Protein AF-A0A161M1A2-F1 (afdb_monomer_lite)

Organism: Triatoma infestans (NCBI:txid30076)

Structure (mmCIF, N/CA/C/O backbone):
data_AF-A0A161M1A2-F1
#
_entry.id   AF-A0A161M1A2-F1
#
loop_
_atom_site.group_PDB
_atom_site.id
_atom_site.type_symbol
_atom_site.label_atom_id
_atom_site.label_alt_id
_atom_site.label_comp_id
_atom_site.label_asym_id
_atom_site.label_entity_id
_atom_site.label_seq_id
_atom_site.pdbx_PDB_ins_code
_atom_site.Cartn_x
_atom_site.Cartn_y
_atom_site.Cartn_z
_atom_site.occupancy
_atom_site.B_iso_or_equiv
_atom_site.auth_seq_id
_atom_site.auth_comp_id
_atom_site.auth_asym_id
_atom_site.auth_atom_id
_atom_site.pdbx_PDB_model_num
ATOM 1 N N . TYR A 1 1 ? -5.710 -1.758 -16.129 1.00 80.38 1 TYR A N 1
ATOM 2 C CA . TYR A 1 1 ? -4.458 -2.337 -16.670 1.00 80.38 1 TYR A CA 1
ATOM 3 C C . TYR A 1 1 ? -3.447 -1.214 -16.835 1.00 80.38 1 TYR A C 1
ATOM 5 O O . TYR A 1 1 ? -3.826 -0.167 -17.346 1.00 80.38 1 TYR A O 1
ATOM 13 N N . PHE A 1 2 ? -2.204 -1.40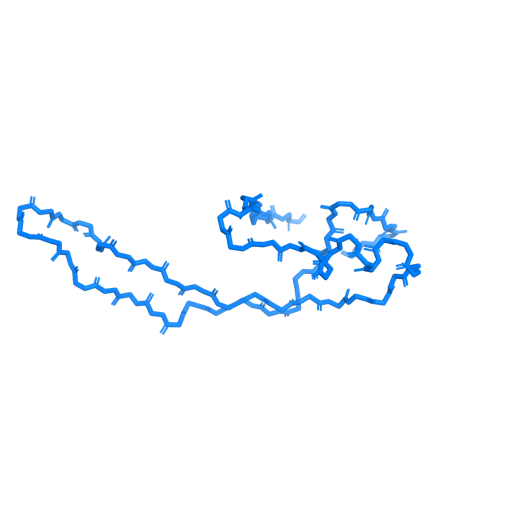0 -16.387 1.00 88.06 2 PHE A N 1
ATOM 14 C CA . PHE A 1 2 ? -1.151 -0.391 -16.526 1.00 88.06 2 PHE A CA 1
ATOM 15 C C . PHE A 1 2 ? -0.292 -0.710 -17.754 1.00 88.06 2 PHE A C 1
ATOM 17 O O . PHE A 1 2 ? 0.397 -1.722 -17.778 1.00 88.06 2 PHE A O 1
ATOM 24 N N . GLY A 1 3 ? -0.350 0.146 -18.778 1.00 91.62 3 GLY A N 1
ATOM 25 C CA . GLY A 1 3 ? 0.414 -0.018 -20.024 1.00 91.62 3 GLY A CA 1
ATOM 26 C C . GLY A 1 3 ? 1.844 0.530 -19.977 1.00 91.62 3 GLY A C 1
ATOM 27 O O . GLY A 1 3 ? 2.522 0.551 -20.997 1.00 91.62 3 GLY A O 1
ATOM 28 N N . GLY A 1 4 ? 2.296 1.005 -18.819 1.00 90.69 4 GLY A N 1
ATOM 29 C CA . GLY A 1 4 ? 3.608 1.613 -18.638 1.00 90.69 4 GLY A CA 1
ATOM 30 C C . GLY A 1 4 ? 4.164 1.340 -17.247 1.00 90.69 4 GLY A C 1
ATOM 31 O O . GLY A 1 4 ? 3.543 0.656 -16.435 1.00 90.69 4 GLY A O 1
ATOM 32 N N . TRP A 1 5 ? 5.340 1.898 -16.979 1.00 92.62 5 TRP A N 1
ATOM 33 C CA . TRP A 1 5 ? 6.021 1.790 -15.695 1.00 92.62 5 TRP A CA 1
ATOM 34 C C . TRP A 1 5 ? 6.360 3.181 -15.164 1.00 92.62 5 TRP A C 1
ATOM 36 O O . TRP A 1 5 ? 6.494 4.141 -15.924 1.00 92.62 5 TRP A O 1
ATOM 46 N N . ALA A 1 6 ? 6.508 3.280 -13.848 1.00 93.62 6 ALA A N 1
ATOM 47 C CA . ALA A 1 6 ? 6.939 4.489 -13.170 1.00 93.62 6 ALA A CA 1
ATOM 48 C C . ALA A 1 6 ? 8.084 4.149 -12.216 1.00 93.62 6 ALA A C 1
ATOM 50 O O . ALA A 1 6 ? 8.097 3.087 -11.597 1.00 93.62 6 ALA A O 1
ATOM 51 N N . ARG A 1 7 ? 9.048 5.065 -12.080 1.00 94.88 7 ARG A N 1
ATOM 52 C CA . ARG A 1 7 ? 10.173 4.897 -11.150 1.00 94.88 7 ARG A CA 1
ATOM 53 C C . ARG A 1 7 ? 9.705 4.887 -9.691 1.00 94.88 7 ARG A C 1
ATOM 55 O O . ARG A 1 7 ? 10.121 4.028 -8.928 1.00 94.88 7 ARG A O 1
ATOM 62 N N . MET A 1 8 ? 8.800 5.805 -9.342 1.00 94.81 8 MET A N 1
ATOM 63 C CA . MET A 1 8 ? 8.370 6.087 -7.961 1.00 94.81 8 MET A CA 1
ATOM 64 C C . MET A 1 8 ? 6.965 5.568 -7.619 1.00 94.81 8 MET A C 1
ATOM 66 O O . MET A 1 8 ? 6.425 5.911 -6.574 1.00 94.81 8 MET A O 1
ATOM 70 N N . ALA A 1 9 ? 6.353 4.746 -8.478 1.00 95.44 9 ALA A N 1
ATOM 71 C CA . ALA A 1 9 ? 5.076 4.100 -8.177 1.00 95.44 9 ALA A CA 1
ATOM 72 C C . ALA A 1 9 ? 5.080 2.647 -8.656 1.00 95.44 9 ALA A C 1
ATOM 74 O O . ALA A 1 9 ? 5.549 2.371 -9.759 1.00 95.44 9 ALA A O 1
ATOM 75 N N . GLN A 1 10 ? 4.544 1.740 -7.838 1.00 95.62 10 GLN A N 1
ATOM 76 C CA . GLN A 1 10 ? 4.413 0.319 -8.156 1.00 95.62 10 GLN A CA 1
ATOM 77 C C . GLN A 1 10 ? 2.968 -0.152 -7.963 1.00 95.62 10 GLN A C 1
ATOM 79 O O . GLN A 1 10 ? 2.311 0.283 -7.013 1.00 95.62 10 GLN A O 1
ATOM 84 N N . PRO A 1 11 ? 2.461 -1.051 -8.827 1.00 95.12 11 PRO A N 1
ATOM 85 C CA . PRO A 1 11 ? 1.190 -1.718 -8.590 1.00 95.12 11 PRO A CA 1
ATOM 86 C C . PRO A 1 11 ? 1.231 -2.530 -7.290 1.00 95.12 11 PRO A C 1
ATOM 88 O O . PRO A 1 11 ? 2.165 -3.298 -7.049 1.00 95.12 11 PRO A O 1
ATOM 91 N N . ILE A 1 12 ? 0.193 -2.379 -6.469 1.00 96.00 12 ILE A N 1
ATOM 92 C CA . ILE A 1 12 ? 0.023 -3.159 -5.243 1.00 96.00 12 ILE A CA 1
ATOM 93 C C . ILE A 1 12 ? -0.493 -4.552 -5.622 1.00 96.00 12 ILE A C 1
ATOM 95 O O . ILE A 1 12 ? -1.536 -4.670 -6.264 1.00 96.00 12 ILE A O 1
ATOM 99 N N . ILE A 1 13 ? 0.233 -5.600 -5.220 1.00 96.44 13 ILE A N 1
ATOM 100 C CA . ILE A 1 13 ? -0.187 -7.003 -5.378 1.00 96.44 13 ILE A CA 1
ATOM 101 C C . ILE A 1 13 ? -1.230 -7.348 -4.315 1.00 96.44 13 ILE A C 1
ATOM 103 O O . ILE A 1 13 ? -2.260 -7.947 -4.615 1.00 96.44 13 ILE A O 1
ATOM 107 N N . SER A 1 14 ? -0.954 -6.974 -3.065 1.00 97.38 14 SER A N 1
ATOM 108 C CA . SER A 1 14 ? -1.843 -7.223 -1.935 1.00 97.38 14 SER A CA 1
ATOM 109 C C . SER A 1 14 ? -1.719 -6.134 -0.885 1.00 97.38 14 SER A C 1
ATOM 111 O O . SER A 1 14 ? -0.646 -5.568 -0.666 1.00 97.38 14 SER A O 1
ATOM 113 N N . PHE A 1 15 ? -2.841 -5.872 -0.226 1.00 97.56 15 PHE A N 1
ATOM 114 C CA . PHE A 1 15 ? -2.957 -4.934 0.875 1.00 97.56 15 PHE A CA 1
ATOM 115 C C . PHE A 1 15 ? -3.835 -5.551 1.959 1.00 97.56 15 PHE A C 1
ATOM 117 O O . PHE A 1 15 ? -4.960 -5.964 1.670 1.00 97.56 15 PHE A O 1
ATOM 124 N N . VAL A 1 16 ? -3.333 -5.608 3.191 1.00 98.00 16 VAL A N 1
ATOM 125 C CA . VAL A 1 16 ? -4.072 -6.163 4.333 1.00 98.00 16 VAL A CA 1
ATOM 126 C C . VAL A 1 16 ? -3.827 -5.304 5.564 1.00 98.00 16 VAL A C 1
ATOM 128 O O . VAL A 1 16 ? -2.685 -5.035 5.918 1.00 98.00 16 VAL A O 1
ATOM 131 N N . VAL A 1 17 ? -4.896 -4.903 6.252 1.00 97.69 17 VAL A N 1
ATOM 132 C CA . VAL A 1 17 ? -4.791 -4.292 7.585 1.00 97.69 17 VAL A CA 1
ATOM 133 C C . VAL A 1 17 ? -4.529 -5.407 8.594 1.00 97.69 17 VAL A C 1
ATOM 135 O O . VAL A 1 17 ? -5.368 -6.287 8.770 1.00 97.69 17 VAL A O 1
ATOM 138 N N . VAL A 1 18 ? -3.361 -5.380 9.233 1.00 97.75 18 VAL A N 1
ATOM 139 C CA . VAL A 1 18 ? -2.888 -6.455 10.124 1.00 97.75 18 VAL A CA 1
ATOM 140 C C . VAL A 1 18 ? -3.113 -6.152 11.600 1.00 97.75 18 VAL A C 1
ATOM 142 O O . VAL A 1 18 ? -3.200 -7.067 12.413 1.00 97.75 18 VAL A O 1
ATOM 145 N N . GLU A 1 19 ? -3.215 -4.874 11.965 1.00 97.69 19 GLU A N 1
ATOM 146 C CA . GLU A 1 19 ? -3.360 -4.463 13.358 1.00 97.69 19 GLU A CA 1
ATOM 147 C C . GLU A 1 19 ? -4.188 -3.182 13.458 1.00 97.69 19 GLU A C 1
ATOM 149 O O . GLU A 1 19 ? -3.920 -2.198 12.764 1.00 97.69 19 GLU A O 1
ATOM 154 N N . VAL A 1 20 ? -5.162 -3.191 14.367 1.00 98.00 20 VAL A N 1
ATOM 155 C CA . VAL A 1 20 ? -5.914 -2.010 14.799 1.00 98.00 20 VAL A CA 1
ATOM 156 C C . VAL A 1 20 ? -5.909 -2.007 16.322 1.00 98.00 20 VAL A C 1
ATOM 158 O O . VAL A 1 20 ? -6.482 -2.897 16.953 1.00 98.00 20 VAL A O 1
ATOM 161 N N . THR A 1 21 ? -5.228 -1.037 16.925 1.00 98.12 21 THR A N 1
ATOM 162 C CA . THR A 1 21 ? -5.118 -0.941 18.385 1.00 98.12 21 THR A CA 1
ATOM 163 C C . THR A 1 21 ? -6.287 -0.163 18.980 1.00 98.12 21 THR A C 1
ATOM 165 O O . THR A 1 21 ? -6.971 0.611 18.306 1.00 98.12 21 THR A O 1
ATOM 168 N N . LYS A 1 22 ? -6.522 -0.353 20.283 1.00 96.69 22 LYS A N 1
ATOM 169 C CA . LYS A 1 22 ? -7.575 0.368 21.009 1.00 96.69 22 LYS A CA 1
ATOM 170 C C . LYS A 1 22 ? -7.307 1.885 21.016 1.00 96.69 22 LYS A C 1
ATOM 172 O O . LYS A 1 22 ? -6.137 2.279 21.042 1.00 96.69 22 LYS A O 1
ATOM 177 N N . PRO A 1 23 ? -8.354 2.729 21.019 1.00 97.44 23 PRO A N 1
ATOM 178 C CA . PRO A 1 23 ? -8.218 4.165 21.263 1.00 97.44 23 PRO A CA 1
ATOM 179 C C . PRO A 1 23 ? -7.503 4.465 22.582 1.00 97.44 23 PRO A C 1
ATOM 181 O O . PRO A 1 23 ? -7.603 3.685 23.536 1.00 97.44 23 PRO A O 1
ATOM 184 N N . ASN A 1 24 ? -6.804 5.598 22.648 1.00 96.44 24 ASN A N 1
ATOM 185 C CA . ASN A 1 24 ? -6.299 6.106 23.921 1.00 96.44 24 ASN A CA 1
ATOM 186 C C . ASN A 1 24 ? -7.450 6.670 24.770 1.00 96.44 24 ASN A C 1
ATOM 188 O O . ASN A 1 24 ? -8.563 6.892 24.290 1.00 96.44 24 ASN A O 1
ATOM 192 N N . ILE A 1 25 ? -7.186 6.921 26.054 1.00 96.56 25 ILE A N 1
ATOM 193 C CA . ILE A 1 25 ? -8.185 7.500 26.958 1.00 96.56 25 ILE A CA 1
ATOM 194 C C . ILE A 1 25 ? -8.600 8.882 26.435 1.00 96.56 25 ILE A C 1
ATOM 196 O O . ILE A 1 25 ? -7.760 9.761 26.270 1.00 96.56 25 ILE A O 1
ATOM 200 N N . GLY A 1 26 ? -9.901 9.061 26.199 1.00 96.88 26 GLY A N 1
ATOM 201 C CA . GLY A 1 26 ? -10.476 10.306 25.679 1.00 96.88 26 GLY A CA 1
ATOM 202 C C . GLY A 1 26 ? -10.535 10.402 24.151 1.00 96.88 26 GLY A C 1
ATOM 203 O O . GLY A 1 26 ? -11.135 11.344 23.641 1.00 96.88 26 GLY A O 1
ATOM 204 N N . GLU A 1 27 ? -9.980 9.434 23.415 1.00 96.31 27 GLU A N 1
ATOM 205 C CA . GLU A 1 27 ? -10.063 9.379 21.953 1.00 96.31 27 GLU A CA 1
ATOM 206 C C . GLU A 1 27 ? -11.178 8.436 21.484 1.00 96.31 27 GLU A C 1
ATOM 208 O O . GLU A 1 27 ? -11.463 7.409 22.099 1.00 96.31 27 GLU A O 1
ATOM 213 N N . LEU A 1 28 ? -11.794 8.775 20.350 1.00 95.62 28 LEU A N 1
ATOM 214 C CA . LEU A 1 28 ? -12.807 7.940 19.689 1.00 95.62 28 LEU A CA 1
ATOM 215 C C . LEU A 1 28 ? -12.237 7.119 18.523 1.00 95.62 28 LEU A C 1
ATOM 217 O O . LEU A 1 28 ? -12.935 6.283 17.954 1.00 95.62 28 LEU A O 1
ATOM 221 N N . ILE A 1 29 ? -10.980 7.364 18.154 1.00 96.44 29 ILE A N 1
ATOM 222 C CA . ILE A 1 29 ? -10.305 6.760 17.002 1.00 96.44 29 ILE A CA 1
ATOM 223 C C . ILE A 1 29 ? -9.216 5.787 17.466 1.00 96.44 29 ILE A C 1
ATOM 225 O O . ILE A 1 29 ? -8.680 5.956 18.562 1.00 96.44 29 ILE A O 1
ATOM 229 N N . PRO A 1 30 ? -8.870 4.759 16.669 1.00 97.56 30 PRO A N 1
ATOM 230 C CA . PRO A 1 30 ? -7.797 3.840 17.032 1.00 97.56 30 PRO A CA 1
ATOM 231 C C . PRO A 1 30 ? -6.468 4.584 17.194 1.00 97.56 30 PRO A C 1
ATOM 233 O O . PRO A 1 30 ? -6.112 5.418 16.363 1.00 97.56 30 PRO A O 1
ATOM 236 N N . SER A 1 31 ? -5.703 4.234 18.232 1.00 97.44 31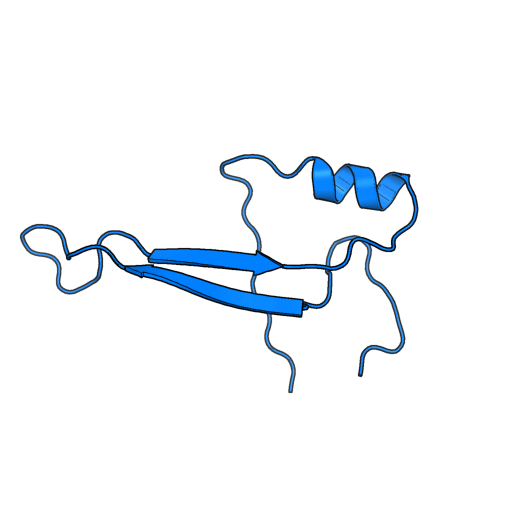 SER A N 1
ATOM 237 C CA . SER A 1 31 ? -4.392 4.852 18.497 1.00 97.44 31 SER A CA 1
ATOM 238 C C . SER A 1 31 ? -3.338 4.500 17.440 1.00 97.44 31 SER A C 1
ATOM 240 O O . SER A 1 31 ? -2.337 5.204 17.290 1.00 97.44 31 SER A O 1
ATOM 242 N N . ARG A 1 32 ? -3.531 3.389 16.716 1.00 97.38 32 ARG A N 1
ATOM 243 C CA . ARG A 1 32 ? -2.646 2.914 15.654 1.00 97.38 32 ARG A CA 1
ATOM 244 C C . ARG A 1 32 ? -3.368 1.953 14.721 1.00 97.38 32 ARG A C 1
ATOM 246 O O . ARG A 1 32 ? -4.125 1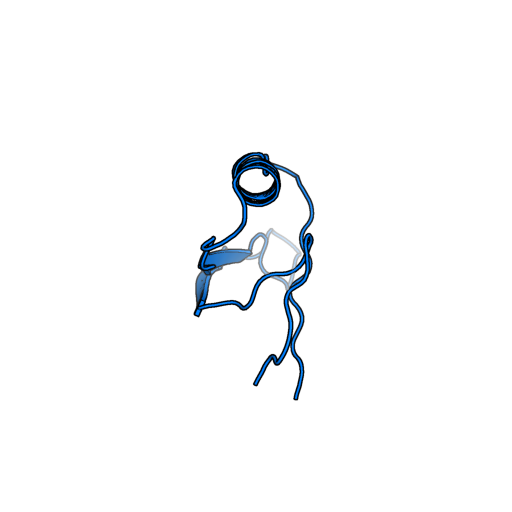.085 15.151 1.00 97.38 32 ARG A O 1
ATOM 253 N N . VAL A 1 33 ? -3.038 2.067 13.440 1.00 97.81 33 VAL A N 1
ATOM 254 C CA . VAL A 1 33 ? -3.390 1.094 12.407 1.00 97.81 33 VAL A CA 1
ATOM 255 C C . VAL A 1 33 ? -2.114 0.703 11.670 1.00 97.81 33 VAL A C 1
ATOM 257 O O . VAL A 1 33 ? -1.309 1.573 11.330 1.00 97.81 33 VAL A O 1
ATOM 260 N N . ARG A 1 34 ? -1.910 -0.595 11.439 1.00 97.81 34 ARG A N 1
ATOM 261 C CA . ARG A 1 34 ? -0.823 -1.113 10.597 1.00 97.81 34 ARG A CA 1
ATOM 262 C C . ARG A 1 34 ? -1.398 -1.945 9.468 1.00 97.81 34 ARG A C 1
ATOM 264 O O . ARG A 1 34 ? -2.370 -2.676 9.653 1.00 97.81 34 ARG A O 1
ATOM 271 N N . ALA A 1 35 ? -0.756 -1.851 8.315 1.00 98.00 35 ALA A N 1
ATOM 272 C CA . ALA A 1 35 ? -1.091 -2.639 7.150 1.00 98.00 35 ALA A CA 1
ATOM 273 C C . ALA A 1 35 ? 0.180 -3.171 6.497 1.00 98.00 35 ALA A C 1
ATOM 275 O O . ALA A 1 35 ? 1.205 -2.485 6.486 1.00 98.00 35 ALA A O 1
ATOM 276 N N . ASP A 1 36 ? 0.066 -4.362 5.928 1.00 97.81 36 ASP A N 1
ATOM 277 C CA . ASP A 1 36 ? 1.081 -4.956 5.078 1.00 97.81 36 ASP A CA 1
ATOM 278 C C . ASP A 1 36 ? 0.723 -4.665 3.619 1.00 97.81 36 ASP A C 1
ATOM 280 O O . ASP A 1 36 ? -0.417 -4.850 3.179 1.00 97.81 36 ASP A O 1
ATOM 284 N N . VAL A 1 37 ? 1.713 -4.180 2.872 1.00 97.25 37 VAL A N 1
ATOM 285 C CA . VAL A 1 37 ? 1.605 -3.857 1.447 1.00 97.25 37 VAL A CA 1
ATOM 286 C C . VAL A 1 37 ? 2.652 -4.684 0.716 1.00 97.25 37 VAL A C 1
ATOM 288 O O . VAL A 1 37 ? 3.831 -4.648 1.064 1.00 97.25 37 VAL A O 1
ATOM 291 N N . THR A 1 38 ? 2.239 -5.412 -0.315 1.00 96.88 38 THR A N 1
ATOM 292 C CA . THR A 1 38 ? 3.147 -6.212 -1.145 1.00 96.88 38 THR A CA 1
ATOM 293 C C . THR A 1 38 ? 3.196 -5.642 -2.554 1.00 96.88 38 THR A C 1
ATOM 295 O O . THR A 1 38 ? 2.156 -5.403 -3.170 1.00 96.88 38 THR A O 1
ATOM 298 N N . VAL A 1 39 ? 4.405 -5.444 -3.078 1.00 95.94 39 VAL A N 1
ATOM 299 C CA . VAL A 1 39 ? 4.668 -4.931 -4.431 1.00 95.94 39 VAL A CA 1
ATOM 300 C C . VAL A 1 39 ? 5.635 -5.855 -5.168 1.00 95.94 39 VAL A C 1
ATOM 302 O O . VAL A 1 39 ? 6.459 -6.521 -4.541 1.00 95.94 39 VAL A O 1
ATOM 305 N N . ASN A 1 40 ? 5.547 -5.900 -6.500 1.00 94.25 40 ASN A N 1
ATOM 306 C CA . ASN A 1 40 ? 6.533 -6.605 -7.320 1.00 94.25 40 ASN A CA 1
ATOM 307 C C . ASN A 1 40 ? 7.667 -5.645 -7.694 1.00 94.25 40 ASN A C 1
ATOM 309 O O . ASN A 1 40 ? 7.416 -4.666 -8.388 1.00 94.25 40 ASN A O 1
ATOM 313 N N . LEU A 1 41 ? 8.910 -5.941 -7.310 1.00 93.75 41 LEU A N 1
ATOM 314 C CA . LEU A 1 41 ? 10.086 -5.152 -7.704 1.00 93.75 41 LEU A CA 1
ATOM 315 C C . LEU A 1 41 ? 10.816 -5.756 -8.913 1.00 93.75 41 LEU A C 1
ATOM 317 O O . LEU A 1 41 ? 12.047 -5.813 -8.947 1.00 93.75 41 LEU A O 1
ATOM 321 N N . ASN A 1 42 ? 10.064 -6.201 -9.923 1.00 91.69 42 ASN A N 1
ATOM 322 C CA . ASN A 1 42 ? 10.613 -6.601 -11.221 1.00 91.69 42 ASN A CA 1
ATOM 323 C C . ASN A 1 42 ? 10.993 -5.360 -12.054 1.00 91.69 42 ASN A C 1
ATOM 325 O O . ASN A 1 42 ? 10.365 -5.038 -13.063 1.00 91.69 42 ASN A O 1
ATOM 329 N N . LEU A 1 43 ? 11.987 -4.619 -11.563 1.00 92.12 43 LEU A N 1
ATOM 330 C CA . LEU A 1 43 ? 12.444 -3.329 -12.076 1.00 92.12 43 LEU A CA 1
ATOM 331 C C . LEU A 1 43 ? 13.928 -3.395 -12.450 1.00 92.12 43 LEU A C 1
ATOM 333 O O . LEU A 1 43 ? 14.643 -4.330 -12.091 1.00 92.12 43 LEU A O 1
ATOM 337 N N . LYS A 1 44 ? 14.413 -2.357 -13.141 1.00 93.94 44 LYS A N 1
ATOM 338 C CA . LYS A 1 44 ? 15.855 -2.154 -13.344 1.00 93.94 44 LYS A CA 1
ATOM 339 C C . LYS A 1 44 ? 16.574 -2.075 -11.992 1.00 93.94 44 LYS A C 1
AT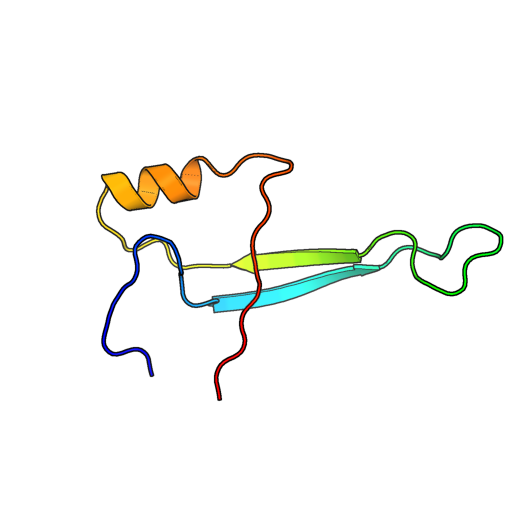OM 341 O O . LYS A 1 44 ? 16.010 -1.537 -11.039 1.00 93.94 44 LYS A O 1
ATOM 346 N N . SER A 1 45 ? 17.819 -2.554 -11.943 1.00 95.38 45 SER A N 1
ATOM 347 C CA . SER A 1 45 ? 18.662 -2.627 -10.736 1.00 95.38 45 SER A CA 1
ATOM 348 C C . SER A 1 45 ? 18.630 -1.355 -9.895 1.00 95.38 45 SER A C 1
ATOM 350 O O . SER A 1 45 ? 18.392 -1.417 -8.693 1.00 95.38 45 SER A O 1
ATOM 352 N N . ASP A 1 46 ? 18.803 -0.205 -10.541 1.00 95.75 46 ASP A N 1
ATOM 353 C CA . ASP A 1 46 ? 18.978 1.072 -9.851 1.00 95.75 46 ASP A CA 1
ATOM 354 C C . ASP A 1 46 ? 17.669 1.523 -9.195 1.00 95.75 46 ASP A C 1
ATOM 356 O O . ASP A 1 46 ? 17.660 2.010 -8.071 1.00 95.75 46 ASP A O 1
ATOM 360 N N . VAL A 1 47 ? 16.541 1.290 -9.872 1.00 95.44 47 VAL A N 1
ATOM 361 C CA . VAL A 1 47 ? 15.206 1.603 -9.344 1.00 95.44 47 VAL A CA 1
ATOM 362 C C . VAL A 1 47 ? 14.838 0.625 -8.235 1.00 95.44 47 VAL A C 1
ATOM 364 O O . VAL A 1 47 ? 14.324 1.031 -7.200 1.00 95.44 47 VAL A O 1
ATOM 367 N N . LYS A 1 48 ? 15.135 -0.666 -8.410 1.00 96.06 48 LYS A N 1
ATOM 368 C CA . LYS A 1 48 ? 14.928 -1.666 -7.361 1.00 96.06 48 LYS A CA 1
ATOM 369 C C . LYS A 1 48 ? 15.685 -1.287 -6.082 1.00 96.06 48 LYS A C 1
ATOM 371 O O . LYS A 1 48 ? 15.090 -1.323 -5.009 1.00 96.06 48 LYS A O 1
ATOM 376 N N . ALA A 1 49 ? 16.942 -0.862 -6.204 1.00 96.56 49 ALA A N 1
ATOM 377 C CA . ALA A 1 49 ? 17.743 -0.420 -5.067 1.00 96.56 49 ALA A CA 1
ATOM 378 C C . ALA A 1 49 ? 17.135 0.804 -4.357 1.00 96.56 49 ALA A C 1
ATOM 380 O O . ALA A 1 49 ? 17.209 0.892 -3.136 1.00 96.56 49 ALA A O 1
ATOM 381 N N . GLU A 1 50 ? 16.505 1.737 -5.077 1.00 95.62 50 GLU A N 1
ATOM 382 C CA . GLU A 1 50 ? 15.782 2.858 -4.455 1.00 95.62 50 GLU A CA 1
ATOM 383 C C . GLU A 1 50 ? 14.601 2.378 -3.606 1.00 95.62 50 GLU A C 1
ATOM 385 O O . GLU A 1 50 ? 14.449 2.815 -2.467 1.00 95.62 50 GLU A O 1
ATOM 390 N N . TRP A 1 51 ? 13.809 1.435 -4.123 1.00 96.06 51 TRP A N 1
ATOM 391 C CA . TRP A 1 51 ? 12.673 0.859 -3.396 1.00 96.06 51 TRP A CA 1
ATOM 392 C C . TRP A 1 51 ? 13.102 0.029 -2.182 1.00 96.06 51 TRP A C 1
ATOM 394 O O . TRP A 1 51 ? 12.492 0.132 -1.120 1.00 96.06 51 TRP A O 1
ATOM 404 N N . GLU A 1 52 ? 14.170 -0.760 -2.303 1.00 95.31 52 GLU A N 1
ATOM 405 C CA . GLU A 1 52 ? 14.739 -1.534 -1.187 1.00 95.31 52 GLU A CA 1
ATOM 406 C C . GLU A 1 52 ? 15.395 -0.640 -0.121 1.00 95.31 52 GLU A C 1
ATOM 408 O O . GLU A 1 52 ? 15.591 -1.059 1.022 1.00 95.31 52 GLU A O 1
ATOM 413 N N . ASN A 1 53 ? 15.711 0.610 -0.469 1.00 96.75 53 ASN A N 1
ATOM 414 C CA . ASN A 1 53 ? 16.268 1.584 0.458 1.00 96.75 53 ASN A CA 1
ATOM 415 C C . ASN A 1 53 ? 15.225 2.350 1.278 1.00 96.75 53 ASN A C 1
ATOM 417 O O . ASN A 1 53 ? 15.641 3.136 2.128 1.00 96.75 53 ASN A O 1
ATOM 421 N N . LEU A 1 54 ? 13.922 2.090 1.106 1.00 95.69 54 LEU A N 1
ATOM 422 C CA . LEU A 1 54 ? 12.883 2.653 1.972 1.00 95.69 54 LEU A CA 1
ATOM 423 C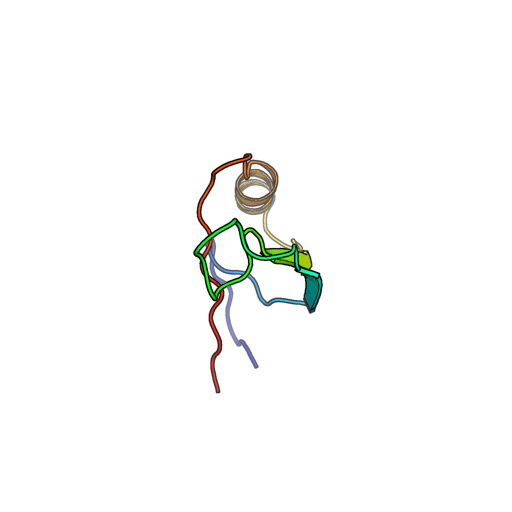 C . LEU A 1 54 ? 13.185 2.364 3.448 1.00 95.69 54 LEU A C 1
ATOM 425 O O . LEU A 1 54 ? 13.484 1.233 3.852 1.00 95.69 54 LEU A O 1
ATOM 429 N N . ARG A 1 55 ? 13.136 3.412 4.265 1.00 96.50 55 ARG A N 1
ATOM 430 C CA . ARG A 1 55 ? 13.468 3.374 5.688 1.00 96.50 55 ARG A CA 1
ATOM 431 C C . ARG A 1 55 ? 12.234 3.560 6.549 1.00 96.50 55 ARG A C 1
ATOM 433 O O . ARG A 1 55 ? 11.173 4.019 6.133 1.00 96.50 55 ARG A O 1
ATOM 440 N N . LYS A 1 56 ? 12.398 3.206 7.823 1.00 96.00 56 LYS A N 1
ATOM 441 C CA . LYS A 1 56 ? 11.420 3.544 8.852 1.00 96.00 56 LYS A CA 1
ATOM 442 C C . LYS A 1 56 ? 11.212 5.062 8.836 1.00 96.00 56 LYS A C 1
ATOM 444 O O . LYS A 1 56 ? 12.192 5.794 8.890 1.00 96.00 56 LYS A O 1
ATOM 449 N N . HIS A 1 57 ? 9.949 5.485 8.852 1.00 95.62 57 HIS A N 1
ATOM 450 C CA . HIS A 1 57 ? 9.496 6.882 8.789 1.00 95.62 57 HIS A CA 1
ATOM 451 C C . HIS A 1 57 ? 9.434 7.515 7.392 1.00 95.62 57 HIS A C 1
ATOM 453 O O . HIS A 1 57 ? 8.914 8.626 7.290 1.00 95.62 57 HIS A O 1
ATOM 459 N N . ASP A 1 58 ? 9.844 6.815 6.331 1.00 96.88 58 ASP A N 1
ATOM 460 C CA . ASP A 1 58 ? 9.558 7.277 4.973 1.00 96.88 58 ASP A CA 1
ATOM 461 C C . ASP A 1 58 ? 8.047 7.248 4.714 1.00 96.88 58 ASP A C 1
ATOM 463 O O . ASP A 1 58 ? 7.339 6.305 5.084 1.00 96.88 58 ASP A O 1
ATOM 467 N N . VAL A 1 59 ? 7.543 8.306 4.080 1.00 96.44 59 VAL A N 1
ATOM 468 C CA . VAL A 1 59 ? 6.116 8.469 3.798 1.00 96.44 59 VAL A CA 1
ATOM 469 C C . VAL A 1 59 ? 5.820 7.982 2.385 1.00 96.44 59 VAL A C 1
ATOM 471 O O . VAL A 1 59 ? 6.393 8.470 1.415 1.00 96.44 59 VAL A O 1
ATOM 474 N N . CYS A 1 60 ? 4.883 7.042 2.271 1.00 96.38 60 CYS A N 1
ATOM 475 C CA . CYS A 1 60 ? 4.347 6.555 1.003 1.00 96.38 60 CYS A CA 1
ATOM 476 C C . CYS A 1 60 ? 2.857 6.891 0.892 1.00 96.38 60 CYS A C 1
ATOM 478 O O . CYS A 1 60 ? 2.157 7.000 1.900 1.00 96.38 60 CYS A O 1
ATOM 480 N N . PHE A 1 61 ? 2.361 6.996 -0.339 1.00 97.31 61 PHE A N 1
ATOM 481 C CA . PHE A 1 61 ? 0.945 7.223 -0.618 1.00 97.31 61 PHE A CA 1
ATOM 482 C C . PHE A 1 61 ? 0.312 5.970 -1.221 1.00 97.31 61 PHE A C 1
ATOM 484 O O . PHE A 1 61 ? 0.844 5.390 -2.166 1.00 97.31 61 PHE A O 1
ATOM 491 N N . LEU A 1 62 ? -0.848 5.576 -0.692 1.00 97.44 62 LEU A N 1
ATOM 492 C CA . LEU A 1 62 ? -1.693 4.543 -1.288 1.00 97.44 62 LEU A CA 1
ATOM 493 C C . LEU A 1 62 ? -2.672 5.212 -2.251 1.00 97.44 62 LEU A C 1
ATOM 495 O O . LEU A 1 62 ? -3.424 6.102 -1.856 1.00 97.44 62 LEU A O 1
ATOM 499 N N . ILE A 1 63 ? -2.650 4.794 -3.516 1.00 96.69 63 ILE A N 1
ATOM 500 C CA . ILE A 1 63 ? -3.452 5.395 -4.585 1.00 96.69 63 ILE A CA 1
ATOM 501 C C . ILE A 1 63 ? -4.403 4.340 -5.143 1.00 96.69 63 ILE A C 1
ATOM 503 O O . ILE A 1 63 ? -3.982 3.243 -5.503 1.00 96.69 63 ILE A O 1
ATOM 507 N 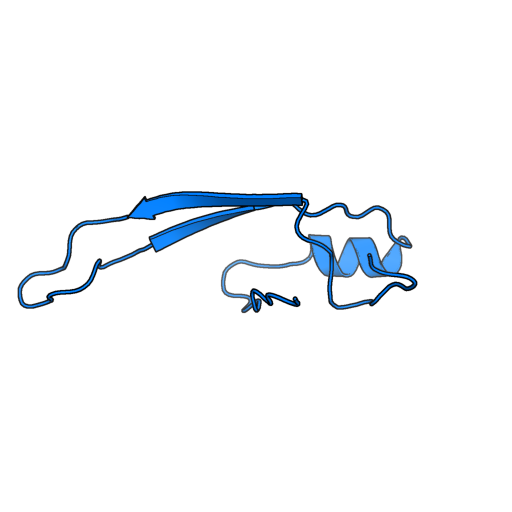N . ALA A 1 64 ? -5.680 4.701 -5.252 1.00 95.88 64 ALA A N 1
ATOM 508 C CA . ALA A 1 64 ? -6.694 3.911 -5.937 1.00 95.88 64 ALA A CA 1
ATOM 509 C C . ALA A 1 64 ? -7.069 4.595 -7.257 1.00 95.88 64 ALA A C 1
ATOM 511 O O . ALA A 1 64 ? -7.442 5.768 -7.270 1.00 95.88 64 ALA A O 1
ATOM 512 N N . VAL A 1 65 ? -6.983 3.854 -8.360 1.00 93.44 65 VAL A N 1
ATOM 513 C CA . VAL A 1 65 ? -7.423 4.286 -9.693 1.00 93.44 65 VAL A CA 1
ATOM 514 C C . VAL A 1 65 ? -8.566 3.366 -10.118 1.00 93.44 65 VAL A C 1
ATOM 516 O O . VAL A 1 65 ? -8.478 2.158 -9.893 1.00 93.44 65 VAL A O 1
ATOM 519 N N . LYS A 1 66 ? -9.641 3.939 -10.668 1.00 85.44 66 LYS A N 1
ATOM 520 C CA . LYS A 1 66 ? -10.770 3.185 -11.232 1.00 85.44 66 LYS A CA 1
ATOM 521 C C . LYS A 1 66 ? -10.495 2.782 -12.673 1.00 85.44 66 LYS A C 1
ATOM 523 O O . LYS A 1 66 ? -9.937 3.626 -13.407 1.00 85.44 66 LYS A O 1
#

Sequence (66 aa):
YFGGWARMAQPIISFVVVEVTKPNIGELIPSRVRADVTVNLNLKSDVKAEWENLRKHDVCFLIAVK

Secondary structure (DSSP, 8-state):
---S--SS---EEEEEEEEEPPPPTT-SS-S-EEEEEEE---S-HHHHHHHHT--TT---------

Radius of gyration: 15.61 Å; chains: 1; bounding box: 32×18×47 Å

InterPro domains:
  IPR048966 RNA helicase aquarius, beta-barrel [PF21143] (2-66)

pLDDT: mean 95.49, std 2.97, range [80.38, 98.12]

Foldseek 3Di:
DDPDDDLQDFDWPDKAWDDFACDDVPDPGTPDTDMDTDTDLPDPPVSSVVVVPDDPPDDDDDDDDD